Protein AF-A0A1B4XC74-F1 (afdb_monomer_lite)

pLDDT: mean 80.0, std 10.2, range [48.44, 94.31]

Radius of gyration: 22.33 Å; chains: 1; bounding box: 41×18×72 Å

Foldseek 3Di:
DVLVVLLVQLVVLLVQLVVLQVVLVCVLVVDDQWDFPQCVPDDVGDGDTDGDVVNVVSVVPDPPSNVVSVVSNVSSVVSNVCSVCVVVVVVD

Structure (mmCIF, N/CA/C/O backbone):
data_AF-A0A1B4XC74-F1
#
_entry.id   AF-A0A1B4XC74-F1
#
loop_
_atom_site.group_PDB
_atom_site.id
_atom_site.type_symbol
_atom_site.label_atom_id
_atom_site.label_alt_id
_atom_site.label_comp_id
_atom_site.label_asym_id
_atom_site.label_entity_id
_atom_site.label_seq_id
_atom_site.pdbx_PDB_ins_code
_atom_site.Cartn_x
_atom_site.Cartn_y
_atom_site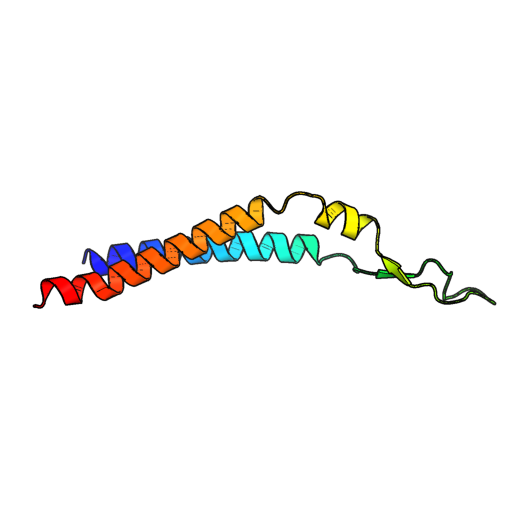.Cartn_z
_atom_site.occupancy
_atom_site.B_iso_or_equiv
_atom_site.auth_seq_id
_atom_site.auth_comp_id
_atom_site.auth_asym_id
_atom_site.auth_atom_id
_atom_site.pdbx_PDB_model_num
ATOM 1 N N . MET A 1 1 ? 19.127 0.129 -20.496 1.00 74.31 1 MET A N 1
ATOM 2 C CA . MET A 1 1 ? 18.750 1.360 -19.760 1.00 74.31 1 MET A CA 1
ATOM 3 C C . MET A 1 1 ? 17.241 1.514 -19.587 1.00 74.31 1 MET A C 1
ATOM 5 O O . MET A 1 1 ? 16.812 1.633 -18.452 1.00 74.31 1 MET A O 1
ATOM 9 N N . ILE A 1 2 ? 16.424 1.459 -20.649 1.00 80.81 2 ILE A N 1
ATOM 10 C CA . ILE A 1 2 ? 14.954 1.629 -20.549 1.00 80.81 2 ILE A CA 1
ATOM 11 C C . ILE A 1 2 ? 14.292 0.606 -19.607 1.00 80.81 2 ILE A C 1
ATOM 13 O O . ILE A 1 2 ? 13.511 0.994 -18.747 1.00 80.81 2 ILE A O 1
ATOM 17 N N . SER A 1 3 ? 14.668 -0.675 -19.695 1.00 81.12 3 SER A N 1
ATOM 18 C CA . SER A 1 3 ? 14.182 -1.730 -18.786 1.00 81.12 3 SER A CA 1
ATOM 19 C C . SER A 1 3 ? 14.449 -1.405 -17.306 1.00 81.12 3 SER A C 1
ATOM 21 O O . SER A 1 3 ? 13.527 -1.468 -16.500 1.00 81.12 3 SER A O 1
ATOM 23 N N . GLN A 1 4 ? 15.659 -0.942 -16.966 1.00 82.94 4 GLN A N 1
ATOM 24 C CA . GLN A 1 4 ? 16.002 -0.540 -15.596 1.00 82.94 4 GLN A CA 1
ATOM 25 C C . GLN A 1 4 ? 15.139 0.631 -15.110 1.00 82.94 4 GLN A C 1
ATOM 27 O O . GLN A 1 4 ? 14.617 0.577 -14.002 1.00 82.94 4 GLN A O 1
ATOM 32 N N . ILE A 1 5 ? 14.920 1.646 -15.954 1.00 86.56 5 ILE A N 1
ATOM 33 C CA . ILE A 1 5 ? 14.055 2.790 -15.622 1.00 86.56 5 ILE A CA 1
ATOM 34 C C . ILE A 1 5 ? 12.628 2.315 -15.322 1.00 86.56 5 ILE A C 1
ATOM 36 O O . ILE A 1 5 ? 12.062 2.688 -14.297 1.00 86.56 5 ILE A O 1
ATOM 40 N N . ILE A 1 6 ? 12.070 1.451 -16.175 1.00 85.94 6 ILE A N 1
ATOM 41 C CA . ILE A 1 6 ? 10.723 0.893 -16.000 1.00 85.94 6 ILE A CA 1
ATOM 42 C C . ILE A 1 6 ? 10.634 0.103 -14.685 1.00 85.94 6 ILE A C 1
ATOM 44 O O . ILE A 1 6 ? 9.699 0.311 -13.912 1.00 85.94 6 ILE A O 1
ATOM 48 N N . THR A 1 7 ? 11.625 -0.742 -14.383 1.00 86.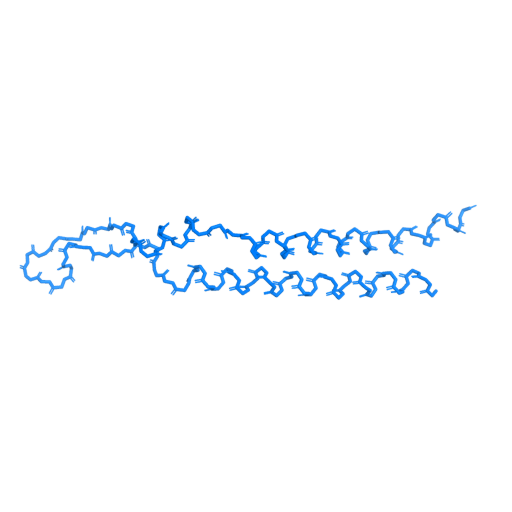44 7 THR A N 1
ATOM 49 C CA . THR A 1 7 ? 11.647 -1.504 -13.124 1.00 86.44 7 THR A CA 1
ATOM 50 C C . THR A 1 7 ? 11.789 -0.610 -11.892 1.00 86.44 7 THR A C 1
ATOM 52 O O . THR A 1 7 ? 11.120 -0.852 -10.892 1.00 86.44 7 THR A O 1
ATOM 55 N N . THR A 1 8 ? 12.599 0.453 -11.951 1.00 89.44 8 THR A N 1
ATOM 56 C CA . THR A 1 8 ? 12.768 1.394 -10.833 1.00 89.44 8 THR A CA 1
ATOM 57 C C . THR A 1 8 ? 11.493 2.192 -10.573 1.00 89.44 8 THR A C 1
ATOM 59 O O . THR A 1 8 ? 11.108 2.364 -9.418 1.00 89.44 8 THR A O 1
ATOM 62 N N . ILE A 1 9 ? 10.803 2.639 -11.628 1.00 89.75 9 ILE A N 1
ATOM 63 C CA . ILE A 1 9 ? 9.501 3.310 -11.502 1.00 89.75 9 ILE A CA 1
ATOM 64 C C . ILE A 1 9 ? 8.460 2.343 -10.924 1.00 89.75 9 ILE A C 1
ATOM 66 O O . ILE A 1 9 ? 7.713 2.725 -10.024 1.00 89.75 9 ILE A O 1
ATOM 70 N N . GLY A 1 10 ? 8.444 1.087 -11.382 1.00 88.75 10 GLY A N 1
ATOM 71 C CA . GLY A 1 10 ? 7.571 0.050 -10.832 1.00 88.75 10 GLY A CA 1
ATOM 72 C C . GLY A 1 10 ? 7.816 -0.194 -9.340 1.00 88.75 10 GLY A C 1
ATOM 73 O O . GLY A 1 10 ? 6.871 -0.237 -8.561 1.00 88.75 10 GLY A O 1
ATOM 74 N N . LEU A 1 11 ? 9.078 -0.260 -8.910 1.00 91.00 11 LEU A N 1
ATOM 75 C CA . LEU A 1 11 ? 9.440 -0.400 -7.496 1.00 91.00 11 LEU A CA 1
ATOM 76 C C . LEU A 1 11 ? 8.995 0.803 -6.652 1.00 91.00 11 LEU A C 1
ATOM 78 O O . LEU A 1 11 ? 8.466 0.627 -5.557 1.00 91.00 11 LEU A O 1
ATOM 82 N N . ALA A 1 12 ? 9.172 2.027 -7.153 1.00 92.12 12 ALA A N 1
ATOM 83 C CA . ALA A 1 12 ? 8.700 3.224 -6.458 1.00 92.12 12 ALA A CA 1
ATOM 84 C C . ALA A 1 12 ? 7.166 3.225 -6.303 1.00 92.12 12 ALA A C 1
ATOM 86 O O . ALA A 1 12 ? 6.651 3.572 -5.239 1.00 92.12 12 ALA A O 1
ATOM 87 N N . CYS A 1 13 ? 6.448 2.787 -7.341 1.00 92.25 13 CYS A N 1
ATOM 88 C CA . CYS A 1 13 ? 4.997 2.609 -7.333 1.00 92.25 13 CYS A CA 1
ATOM 89 C C . CYS A 1 13 ? 4.558 1.607 -6.251 1.00 92.25 13 CYS A C 1
ATOM 91 O O . CYS A 1 13 ? 3.654 1.907 -5.469 1.00 92.25 13 CYS A O 1
ATOM 93 N N . ASP A 1 14 ? 5.255 0.473 -6.144 1.00 91.56 14 ASP A N 1
ATOM 94 C CA . ASP A 1 14 ? 4.974 -0.546 -5.129 1.00 91.56 14 ASP A CA 1
ATOM 95 C C . ASP A 1 14 ? 5.226 -0.044 -3.707 1.00 91.56 14 ASP A C 1
ATOM 97 O O . ASP A 1 14 ? 4.398 -0.265 -2.825 1.00 91.56 14 ASP A O 1
ATOM 101 N N . ILE A 1 15 ? 6.329 0.676 -3.472 1.00 92.88 15 ILE A N 1
ATOM 102 C CA . ILE A 1 15 ? 6.640 1.246 -2.152 1.00 92.88 15 ILE A CA 1
ATOM 103 C C . ILE A 1 15 ? 5.527 2.203 -1.710 1.00 92.88 15 ILE A C 1
ATOM 105 O O . ILE A 1 15 ? 5.037 2.111 -0.584 1.00 92.88 15 ILE A O 1
ATOM 109 N N . VAL A 1 16 ? 5.086 3.101 -2.596 1.00 93.25 16 VAL A N 1
ATOM 110 C CA . VAL A 1 16 ? 4.000 4.045 -2.291 1.00 93.25 16 VAL A CA 1
ATOM 111 C C . VAL A 1 16 ? 2.682 3.305 -2.054 1.00 93.25 16 VAL A C 1
ATOM 113 O O . VAL A 1 16 ? 1.985 3.593 -1.078 1.00 93.25 16 VAL A O 1
ATOM 116 N N . GLY A 1 17 ? 2.352 2.325 -2.898 1.00 91.00 17 GLY A N 1
ATOM 117 C CA . GLY A 1 17 ? 1.152 1.505 -2.743 1.00 91.00 17 GLY A CA 1
ATOM 118 C C . GLY A 1 17 ? 1.130 0.740 -1.417 1.00 91.00 17 GLY A C 1
ATOM 119 O O . GLY A 1 17 ? 0.128 0.781 -0.699 1.00 91.00 17 GLY A O 1
ATOM 120 N N . ALA A 1 18 ? 2.254 0.127 -1.037 1.00 92.50 18 ALA A N 1
ATOM 121 C CA . ALA A 1 18 ? 2.411 -0.589 0.225 1.00 92.50 18 ALA A CA 1
ATOM 122 C C . ALA A 1 18 ? 2.236 0.334 1.437 1.00 92.50 18 ALA A C 1
ATOM 124 O O . ALA A 1 18 ? 1.540 -0.032 2.381 1.00 92.50 18 ALA A O 1
ATOM 125 N N . LEU A 1 19 ? 2.805 1.545 1.405 1.00 92.75 19 LEU A N 1
ATOM 126 C CA . LEU A 1 19 ? 2.652 2.523 2.488 1.00 92.75 19 LEU A CA 1
ATOM 127 C C . LEU A 1 19 ? 1.197 2.982 2.652 1.00 92.75 19 LEU A C 1
ATOM 129 O O . LEU A 1 19 ? 0.715 3.092 3.780 1.00 92.75 19 LEU A O 1
ATOM 133 N N . LEU A 1 20 ? 0.480 3.214 1.548 1.00 89.44 20 LEU A N 1
ATOM 134 C CA . LEU A 1 20 ? -0.938 3.588 1.583 1.00 89.44 20 LEU A CA 1
ATOM 135 C C . LEU A 1 20 ? -1.809 2.470 2.167 1.00 89.44 20 LEU A C 1
ATOM 137 O O . LEU A 1 20 ? -2.666 2.740 3.010 1.00 89.44 20 LEU A O 1
ATOM 141 N N . VAL A 1 21 ? -1.571 1.220 1.757 1.00 90.12 21 VAL A N 1
ATOM 142 C CA . VAL A 1 21 ? -2.281 0.055 2.305 1.00 90.12 21 VAL A CA 1
ATOM 143 C C . VAL A 1 21 ? -1.941 -0.137 3.783 1.00 90.12 21 VAL A C 1
ATOM 145 O O . VAL A 1 21 ? -2.850 -0.271 4.598 1.00 90.12 21 VAL A O 1
ATOM 148 N N . ALA A 1 22 ? -0.660 -0.097 4.155 1.00 89.12 22 ALA A N 1
ATOM 149 C CA . ALA A 1 22 ? -0.218 -0.294 5.534 1.00 89.12 22 ALA A CA 1
ATOM 150 C C . ALA A 1 22 ? -0.795 0.763 6.484 1.00 89.12 22 ALA A C 1
ATOM 152 O O . ALA A 1 22 ? -1.264 0.420 7.567 1.00 89.12 22 ALA A O 1
ATOM 153 N N . ASN A 1 23 ? -0.813 2.033 6.074 1.00 88.31 23 ASN A N 1
ATOM 154 C CA . ASN A 1 23 ? -1.383 3.109 6.880 1.00 88.31 23 ASN A CA 1
ATOM 155 C C . ASN A 1 23 ? -2.888 2.902 7.123 1.00 88.31 23 ASN A C 1
ATOM 157 O O . ASN A 1 23 ? -3.363 3.073 8.244 1.00 88.31 23 ASN A O 1
ATOM 161 N N . GLU A 1 24 ? -3.636 2.481 6.099 1.00 85.50 24 GLU A N 1
ATOM 162 C CA . GLU A 1 24 ? -5.063 2.189 6.256 1.00 85.50 24 GLU A CA 1
ATOM 163 C C . GLU A 1 24 ? -5.296 0.979 7.175 1.00 85.50 24 GLU A C 1
ATOM 165 O O . GLU A 1 24 ? -6.143 1.040 8.063 1.00 85.50 24 GLU A O 1
ATOM 170 N N . VAL A 1 25 ? -4.512 -0.094 7.025 1.00 84.25 25 VAL A N 1
ATOM 171 C CA . VAL A 1 25 ? -4.601 -1.287 7.884 1.00 84.25 25 VAL A CA 1
ATOM 172 C C . VAL A 1 25 ? -4.319 -0.920 9.342 1.00 84.25 25 VAL A C 1
ATOM 174 O O . VAL A 1 25 ? -5.131 -1.215 10.216 1.00 84.25 25 VAL A O 1
ATOM 177 N N . VAL A 1 26 ? -3.224 -0.207 9.620 1.00 85.12 26 VAL A N 1
ATOM 178 C CA . VAL A 1 26 ? -2.893 0.238 10.985 1.00 85.12 26 VAL A CA 1
ATOM 179 C C . VAL A 1 26 ? -3.999 1.124 11.557 1.00 85.12 26 VAL A C 1
ATOM 181 O O . VAL A 1 26 ? -4.314 1.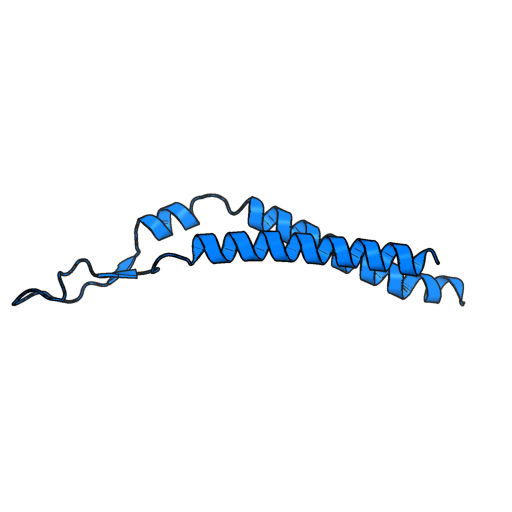024 12.739 1.00 85.12 26 VAL A O 1
ATOM 184 N N . ARG A 1 27 ? -4.624 1.969 10.732 1.00 79.25 27 ARG A N 1
ATOM 185 C CA . ARG A 1 27 ? -5.726 2.831 11.163 1.00 79.25 27 ARG A CA 1
ATOM 186 C C . ARG A 1 27 ? -6.996 2.048 11.506 1.00 79.25 27 ARG A C 1
ATOM 188 O O . ARG A 1 27 ? -7.640 2.388 12.494 1.00 79.25 27 ARG A O 1
ATOM 195 N N . VAL A 1 28 ? -7.350 1.029 10.722 1.00 73.69 28 VAL A N 1
ATOM 196 C CA . VAL A 1 28 ? -8.560 0.208 10.930 1.00 73.69 28 VAL A CA 1
ATOM 197 C C . VAL A 1 28 ? -8.403 -0.730 12.129 1.00 73.69 28 VAL A C 1
ATOM 199 O O . VAL A 1 28 ? -9.322 -0.849 12.934 1.00 73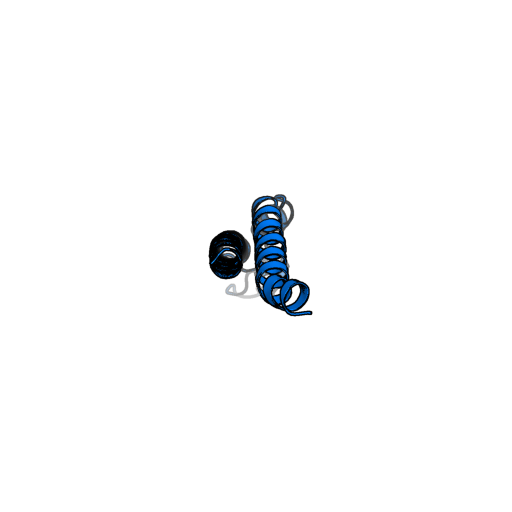.69 28 VAL A O 1
ATOM 202 N N . PHE A 1 29 ? -7.232 -1.347 12.297 1.00 73.94 29 PHE A N 1
ATOM 203 C CA . PHE A 1 29 ? -6.978 -2.334 13.355 1.00 73.94 29 PHE A CA 1
ATOM 204 C C . PHE A 1 29 ? -6.376 -1.739 14.638 1.0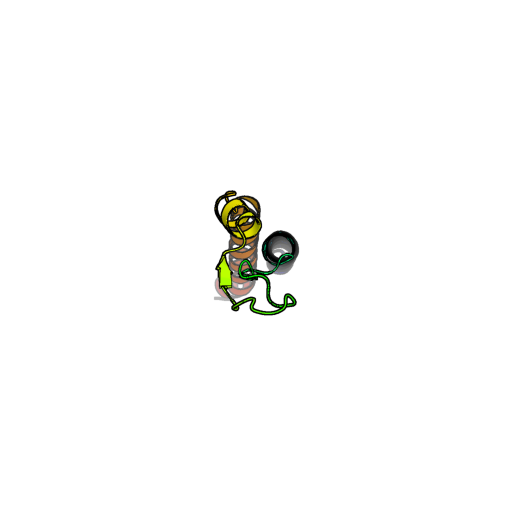0 73.94 29 PHE A C 1
ATOM 206 O O . PHE A 1 29 ? -5.886 -2.475 15.492 1.00 73.94 29 PHE A O 1
ATOM 213 N N . ARG A 1 30 ? -6.394 -0.409 14.797 1.00 73.62 30 ARG A N 1
ATOM 214 C CA . ARG A 1 30 ? -5.901 0.248 16.018 1.00 73.62 30 ARG A CA 1
ATOM 215 C C . ARG A 1 30 ? -6.796 -0.014 17.230 1.00 73.62 30 ARG A C 1
ATOM 217 O O . ARG A 1 30 ? -6.307 0.013 18.357 1.00 73.62 30 ARG A O 1
ATOM 224 N N . GLU A 1 31 ? -8.090 -0.222 17.007 1.00 72.88 31 GLU A N 1
ATOM 225 C CA . GLU A 1 31 ? -9.055 -0.482 18.071 1.00 72.88 31 GLU A CA 1
ATOM 226 C C . GLU A 1 31 ? -9.407 -1.970 18.177 1.00 72.88 31 GLU A C 1
ATOM 228 O O . GLU A 1 31 ? -9.398 -2.680 17.169 1.00 72.88 31 GLU A O 1
ATOM 233 N N . PRO A 1 32 ? -9.741 -2.456 19.387 1.00 72.50 32 PRO A N 1
ATOM 234 C CA . PRO A 1 32 ? -10.207 -3.821 19.568 1.00 72.50 32 PRO A CA 1
ATOM 235 C C . PRO A 1 32 ? -11.498 -4.051 18.776 1.00 72.50 32 PRO A C 1
ATOM 237 O O . PRO A 1 32 ? -12.444 -3.263 18.848 1.00 72.50 32 PRO A O 1
ATOM 240 N N . THR A 1 33 ? -11.533 -5.158 18.037 1.00 76.75 33 THR A N 1
ATOM 241 C CA . THR A 1 33 ? -12.678 -5.614 17.233 1.00 76.75 33 THR A CA 1
ATOM 242 C C . THR A 1 33 ? -13.890 -5.971 18.090 1.00 76.75 33 THR A C 1
ATOM 244 O O . THR A 1 33 ? -15.032 -5.795 17.667 1.00 76.75 33 THR A O 1
ATOM 247 N N . THR A 1 34 ? -13.652 -6.428 19.318 1.00 77.69 34 THR A N 1
ATOM 248 C CA . THR A 1 34 ? -14.683 -6.797 20.292 1.00 77.69 34 THR A CA 1
ATOM 249 C C . THR A 1 34 ? -14.457 -6.080 21.613 1.00 77.69 34 THR A C 1
ATOM 251 O O . THR A 1 34 ? -13.340 -6.069 22.131 1.00 77.69 34 THR A O 1
ATOM 254 N N . ILE A 1 35 ? -15.529 -5.529 22.172 1.00 80.06 35 ILE A N 1
ATOM 255 C CA . ILE A 1 35 ? -15.571 -4.947 23.514 1.00 80.06 35 ILE A CA 1
ATOM 256 C C . ILE A 1 35 ? -16.501 -5.777 24.398 1.00 80.06 35 ILE A C 1
ATOM 258 O O . ILE A 1 35 ? -17.499 -6.327 23.923 1.00 80.06 35 ILE A O 1
ATOM 262 N N . ASP A 1 36 ? -16.175 -5.866 25.684 1.00 79.44 36 ASP A N 1
ATOM 263 C CA . ASP A 1 36 ? -17.088 -6.434 26.670 1.00 79.44 36 ASP A CA 1
ATOM 264 C C . ASP A 1 36 ? -18.086 -5.370 27.127 1.00 79.44 36 ASP A C 1
ATOM 266 O O . ASP A 1 36 ? -17.695 -4.311 27.620 1.00 79.44 36 ASP A O 1
ATOM 270 N N . THR A 1 37 ? -19.374 -5.658 26.973 1.00 78.50 37 THR A N 1
ATOM 271 C CA . THR A 1 37 ? -20.463 -4.805 27.473 1.00 78.50 37 THR A CA 1
ATOM 272 C C . THR A 1 37 ? -21.117 -5.364 28.730 1.00 78.50 37 THR A C 1
ATOM 274 O O . THR A 1 37 ? -21.915 -4.676 29.363 1.00 78.50 37 THR A O 1
ATOM 277 N N . GLY A 1 38 ? -20.754 -6.580 29.141 1.00 70.19 38 GLY A N 1
ATOM 278 C CA . GLY A 1 38 ? -21.367 -7.276 30.268 1.00 70.19 38 GLY A CA 1
ATOM 279 C C . GLY A 1 38 ? -20.774 -6.938 31.645 1.00 70.19 38 GLY A C 1
ATOM 280 O O . GLY A 1 38 ? -21.154 -7.525 32.661 1.00 70.19 38 GLY A O 1
ATOM 281 N N . GLY A 1 39 ? -19.874 -5.952 31.702 1.00 70.31 39 GLY A N 1
ATOM 282 C CA . GLY A 1 39 ? -19.318 -5.441 32.952 1.00 70.31 39 GLY A CA 1
ATOM 283 C C . GLY A 1 39 ? -18.367 -6.421 33.636 1.00 70.31 39 GLY A C 1
ATOM 284 O O . GLY A 1 39 ? -18.364 -6.490 34.870 1.00 70.31 39 GLY A O 1
ATOM 285 N N . SER A 1 40 ? -17.564 -7.180 32.876 1.00 64.19 40 SER A N 1
ATOM 286 C CA . SER A 1 40 ? -16.490 -7.994 33.455 1.00 64.19 40 SER A CA 1
ATOM 287 C C . SER A 1 40 ? -15.583 -7.098 34.310 1.00 64.19 40 SER A C 1
ATOM 289 O O . SER A 1 40 ? -14.970 -6.142 33.844 1.00 64.19 40 SER A O 1
ATOM 291 N N . GLY A 1 41 ? -15.607 -7.335 35.623 1.00 64.00 41 GLY A N 1
ATOM 292 C CA . GLY A 1 41 ? -14.987 -6.465 36.629 1.00 64.00 41 GLY A CA 1
ATOM 293 C C . GLY A 1 41 ? -15.936 -6.004 37.741 1.00 64.00 41 GLY A C 1
ATOM 294 O O . GLY A 1 41 ? -15.458 -5.560 38.781 1.00 64.00 41 GLY A O 1
ATOM 295 N N . HIS A 1 42 ? -17.256 -6.151 37.576 1.00 70.25 42 HIS A N 1
ATOM 296 C CA . HIS A 1 42 ? -18.246 -5.908 38.636 1.00 70.25 42 HIS A CA 1
ATOM 297 C C . HIS A 1 42 ? -18.687 -7.210 39.321 1.00 70.25 42 HIS A C 1
ATOM 299 O O . HIS A 1 42 ? -18.732 -8.276 38.705 1.00 70.25 42 HIS A O 1
ATOM 305 N N . PHE A 1 43 ? -19.045 -7.124 40.608 1.00 57.47 43 PHE A N 1
ATOM 306 C CA . PHE A 1 43 ? -19.575 -8.262 41.366 1.00 57.47 43 PHE A CA 1
ATOM 307 C C . PHE A 1 43 ? -20.907 -8.722 40.745 1.00 57.47 43 PHE A C 1
ATOM 309 O O . PHE A 1 43 ? -21.892 -7.989 40.779 1.00 57.47 43 PHE A O 1
ATOM 316 N N . GLY A 1 44 ? -20.918 -9.919 40.148 1.00 73.06 44 GLY A N 1
ATOM 317 C CA . GLY A 1 44 ? -22.076 -10.467 39.426 1.00 73.06 44 GLY A CA 1
ATOM 318 C C . GLY A 1 44 ? -22.171 -10.098 37.937 1.00 73.06 44 GLY A C 1
ATOM 319 O O . GLY A 1 44 ? -23.159 -10.460 37.304 1.00 73.06 44 GLY A O 1
ATOM 320 N N . GLY A 1 45 ? -21.174 -9.411 37.365 1.00 69.94 45 GLY A N 1
ATOM 321 C CA . GLY A 1 45 ? -21.111 -9.145 35.923 1.00 69.94 45 GLY A CA 1
ATOM 322 C C . GLY A 1 45 ? -20.794 -10.410 35.115 1.00 69.94 45 GLY A C 1
ATOM 323 O O . GLY A 1 45 ? -19.948 -11.212 35.515 1.00 69.94 45 GLY A O 1
ATOM 324 N N . ALA A 1 46 ? -21.462 -10.593 33.976 1.00 73.12 46 ALA A N 1
ATOM 325 C CA . ALA A 1 46 ? -21.222 -11.698 33.046 1.00 73.12 46 ALA A CA 1
ATOM 326 C C . ALA A 1 46 ? -20.486 -11.172 31.814 1.00 73.12 46 ALA A C 1
ATOM 328 O O . ALA A 1 46 ? -20.829 -10.111 31.323 1.00 73.12 46 ALA A O 1
ATOM 329 N N . PHE A 1 47 ? -19.511 -11.901 31.274 1.00 79.94 47 PHE A N 1
ATOM 330 C CA . PHE A 1 47 ? -18.831 -11.481 30.045 1.00 79.94 47 PHE A CA 1
ATOM 331 C C . PHE A 1 47 ? -19.791 -11.544 28.845 1.00 79.94 47 PHE A C 1
ATOM 333 O O . PHE A 1 47 ? -20.333 -12.609 28.541 1.00 79.94 47 PHE A O 1
ATOM 340 N N . GLN A 1 48 ? -19.989 -10.417 28.158 1.00 81.44 48 GLN A N 1
ATOM 341 C CA . GLN A 1 48 ? -20.781 -10.325 26.931 1.00 81.44 48 GLN A CA 1
ATOM 342 C C . GLN A 1 48 ? -19.944 -9.668 25.825 1.00 81.44 48 GLN A C 1
ATOM 344 O O . GLN A 1 48 ? -19.873 -8.438 25.742 1.00 81.44 48 GLN A O 1
ATOM 349 N N . PRO A 1 49 ? -19.302 -10.472 24.957 1.00 79.44 49 PRO A N 1
ATOM 350 C CA . PRO A 1 49 ? -18.537 -9.942 23.844 1.00 79.44 49 PRO A CA 1
ATOM 351 C C . PRO A 1 49 ? -19.495 -9.353 22.809 1.00 79.44 49 PRO A C 1
ATOM 353 O O . PRO A 1 49 ? -20.361 -10.035 22.264 1.00 79.44 49 PRO A O 1
ATOM 356 N N . THR A 1 50 ? -19.305 -8.076 22.516 1.00 82.06 50 THR A N 1
ATOM 357 C CA . THR A 1 50 ? -20.041 -7.345 21.482 1.00 82.06 50 THR A CA 1
ATOM 358 C C . THR A 1 50 ? -19.055 -6.743 20.495 1.00 82.06 50 THR A C 1
ATOM 360 O O . THR A 1 50 ? -17.938 -6.375 20.864 1.00 82.06 50 THR A O 1
ATOM 363 N N . ILE A 1 51 ? -19.442 -6.669 19.220 1.00 78.75 51 ILE A N 1
ATOM 364 C CA . ILE A 1 51 ? -18.623 -6.008 18.199 1.00 78.75 51 ILE A CA 1
ATOM 365 C C . ILE A 1 51 ? -18.487 -4.541 18.595 1.00 78.75 51 ILE A C 1
ATOM 367 O O . ILE A 1 51 ? -19.478 -3.898 18.943 1.00 78.75 51 ILE A O 1
ATOM 371 N N . ASN A 1 52 ? -17.262 -4.020 18.560 1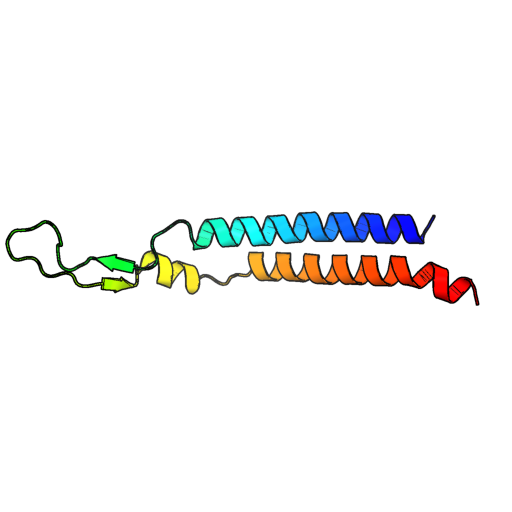.00 78.00 52 ASN A N 1
ATOM 372 C CA . ASN A 1 52 ? -17.028 -2.615 18.851 1.00 78.00 52 ASN A CA 1
ATOM 373 C C . ASN A 1 52 ? -17.764 -1.761 17.798 1.00 78.00 52 ASN A C 1
ATOM 375 O O . ASN A 1 52 ? -17.415 -1.832 16.615 1.00 78.00 52 ASN A O 1
ATOM 379 N N . PRO A 1 53 ? -18.758 -0.937 18.180 1.00 77.56 53 PRO A N 1
ATOM 380 C CA . PRO A 1 53 ? -19.490 -0.111 17.223 1.00 77.56 53 PRO A CA 1
ATOM 381 C C . PRO A 1 53 ? -18.564 0.876 16.494 1.00 77.56 53 PRO A C 1
ATOM 383 O O . PRO A 1 53 ? -18.835 1.245 15.352 1.00 77.56 53 PRO A O 1
ATOM 386 N N . THR A 1 54 ? -17.437 1.261 17.101 1.00 75.06 54 THR A N 1
ATOM 387 C CA . THR A 1 54 ? -16.404 2.097 16.474 1.00 75.06 54 THR A CA 1
ATOM 388 C C . THR A 1 54 ? -15.671 1.356 15.355 1.00 75.06 54 THR A C 1
ATOM 390 O O . THR A 1 54 ? -15.366 1.959 14.322 1.00 75.06 54 THR A O 1
ATOM 393 N N . PHE A 1 55 ? -15.439 0.049 15.528 1.00 73.19 55 PHE A N 1
ATOM 394 C CA . PHE A 1 55 ? -14.879 -0.824 14.496 1.00 73.19 55 PHE A CA 1
ATOM 395 C C . PHE A 1 55 ? -15.881 -1.011 13.351 1.00 73.19 55 PHE A C 1
ATOM 397 O O . PHE A 1 55 ? -15.533 -0.776 12.198 1.00 73.19 55 PHE A O 1
ATOM 404 N N . GLU A 1 56 ? -17.149 -1.303 13.657 1.00 74.19 56 GLU A N 1
ATOM 405 C CA . GLU A 1 56 ? -18.197 -1.496 12.643 1.00 74.19 56 GLU A CA 1
ATOM 406 C C . GLU A 1 56 ? -18.440 -0.222 11.805 1.00 74.19 56 GLU A C 1
ATOM 408 O O . GLU A 1 56 ? -18.636 -0.270 10.587 1.00 74.19 56 GLU A O 1
ATOM 413 N N . GLN A 1 57 ? -18.379 0.956 12.436 1.00 73.94 57 GLN A N 1
ATOM 414 C CA . GLN A 1 57 ? -18.449 2.240 11.733 1.00 73.94 57 GLN A CA 1
ATOM 415 C C . GLN A 1 57 ? -17.207 2.517 10.875 1.00 73.94 57 GLN A C 1
ATOM 417 O O . GLN A 1 57 ? -17.330 3.150 9.822 1.00 73.94 57 GLN A O 1
ATOM 422 N N . HIS A 1 58 ? -16.021 2.066 11.297 1.00 70.00 58 HIS A N 1
ATOM 423 C CA . HIS A 1 58 ? -14.797 2.175 10.499 1.00 70.00 58 HIS A CA 1
ATOM 424 C C . HIS A 1 58 ? -14.780 1.207 9.319 1.00 70.00 58 HIS A C 1
ATOM 426 O O . HIS A 1 58 ? -14.372 1.605 8.235 1.00 70.00 58 HIS A O 1
ATOM 432 N N . GLU A 1 59 ? -15.284 -0.011 9.488 1.00 69.94 59 GLU A N 1
ATOM 433 C CA . GLU A 1 59 ? -15.411 -0.994 8.411 1.00 69.94 59 GLU A CA 1
ATOM 434 C C . GLU A 1 59 ? -16.417 -0.522 7.342 1.00 69.94 59 GLU A C 1
ATOM 436 O O . GLU A 1 59 ? -16.211 -0.684 6.138 1.00 69.94 59 GLU A O 1
ATOM 441 N N . LYS A 1 60 ? -17.477 0.183 7.765 1.00 68.94 60 LYS A N 1
ATOM 442 C CA . LYS A 1 60 ? -18.429 0.851 6.859 1.00 68.94 60 LYS A CA 1
ATOM 443 C C . LYS A 1 60 ? -17.844 2.083 6.160 1.00 68.94 60 LYS A C 1
ATOM 445 O O . LYS A 1 60 ? -18.327 2.460 5.084 1.00 68.94 60 LYS A O 1
ATOM 450 N N . LYS A 1 61 ? -16.812 2.731 6.717 1.00 67.94 61 LYS A N 1
ATOM 451 C CA . LYS A 1 61 ? -16.108 3.825 6.030 1.00 67.94 61 LYS A CA 1
ATOM 452 C C . LYS A 1 61 ? -15.284 3.227 4.894 1.00 67.94 61 LYS A C 1
ATOM 454 O O . LYS A 1 61 ? -14.254 2.605 5.102 1.00 67.94 61 LYS A O 1
ATOM 459 N N . LYS A 1 62 ? -15.775 3.435 3.666 1.00 62.09 62 LYS A N 1
ATOM 460 C CA . LYS A 1 62 ? -15.178 2.977 2.402 1.00 62.09 62 LYS A CA 1
ATOM 461 C C . LYS A 1 62 ? -13.643 3.012 2.446 1.00 62.09 62 LYS A C 1
ATOM 463 O O . LYS A 1 62 ? -13.074 4.101 2.461 1.00 62.09 62 LYS A O 1
ATOM 468 N N . HIS A 1 63 ? -13.018 1.837 2.324 1.00 75.38 63 HIS A N 1
ATOM 469 C CA . HIS A 1 63 ? -11.576 1.598 2.140 1.00 75.38 63 HIS A CA 1
ATOM 470 C C . HIS A 1 63 ? -11.022 2.174 0.819 1.00 75.38 63 HIS A C 1
ATOM 472 O O . HIS A 1 63 ? -10.401 1.480 0.013 1.00 75.38 63 HIS A O 1
ATOM 478 N N . HIS A 1 64 ? -11.311 3.438 0.525 1.00 80.81 64 HIS A N 1
ATOM 479 C CA . HIS A 1 64 ? -10.962 4.080 -0.737 1.00 80.81 64 HIS A CA 1
ATOM 480 C C . HIS A 1 64 ? -9.444 4.235 -0.861 1.00 80.81 64 HIS A C 1
ATOM 482 O O . HIS A 1 64 ? -8.888 3.965 -1.920 1.00 80.81 64 HIS A O 1
ATOM 488 N N . ILE A 1 65 ? -8.774 4.583 0.243 1.00 80.94 65 ILE A N 1
ATOM 489 C CA . ILE A 1 65 ? -7.314 4.708 0.306 1.00 80.94 65 ILE A CA 1
ATOM 490 C C . ILE A 1 65 ? -6.652 3.339 0.117 1.00 80.94 65 ILE A C 1
ATOM 492 O O . ILE A 1 65 ? -5.722 3.227 -0.677 1.00 80.94 65 ILE A O 1
ATOM 496 N N . MET A 1 66 ? -7.185 2.282 0.744 1.00 84.56 66 MET A N 1
ATOM 497 C CA . MET A 1 66 ? -6.702 0.910 0.531 1.00 84.56 66 MET A CA 1
ATOM 498 C C . MET A 1 66 ? -6.822 0.485 -0.933 1.00 84.56 66 MET A C 1
ATOM 500 O O . MET A 1 66 ? -5.885 -0.079 -1.488 1.00 84.56 66 MET A O 1
ATOM 504 N N . LYS A 1 67 ? -7.962 0.777 -1.576 1.00 87.12 67 LYS A N 1
ATOM 505 C CA . LYS A 1 67 ? -8.170 0.473 -2.998 1.00 87.12 67 LYS A CA 1
ATOM 506 C C . LYS A 1 67 ? -7.174 1.216 -3.881 1.00 87.12 67 LYS A C 1
ATOM 508 O O . LYS A 1 67 ? -6.630 0.612 -4.796 1.00 87.12 67 LYS A O 1
ATOM 513 N N . ILE A 1 68 ? -6.910 2.491 -3.596 1.00 88.56 68 ILE A N 1
ATOM 514 C CA . ILE A 1 68 ? -5.900 3.271 -4.321 1.00 88.56 68 ILE A CA 1
ATOM 515 C C . ILE A 1 68 ? -4.515 2.643 -4.132 1.00 88.56 68 ILE A C 1
ATOM 517 O O . ILE A 1 68 ? -3.836 2.381 -5.119 1.00 88.56 68 ILE A O 1
ATOM 521 N N . GLY A 1 69 ? -4.121 2.327 -2.895 1.00 89.50 69 GLY A N 1
ATOM 522 C CA . GLY A 1 69 ? -2.841 1.670 -2.617 1.00 89.50 69 GLY A CA 1
ATOM 523 C C . GLY A 1 69 ? -2.693 0.321 -3.331 1.00 89.50 69 GLY A C 1
ATOM 524 O O . GLY A 1 69 ? -1.643 0.040 -3.905 1.00 89.50 69 GLY A O 1
ATOM 525 N N . LEU A 1 70 ? -3.769 -0.470 -3.397 1.00 92.25 70 LEU A N 1
ATOM 526 C CA . LEU A 1 70 ? -3.801 -1.729 -4.143 1.00 92.25 70 LEU A CA 1
ATOM 527 C C . LEU A 1 70 ? -3.614 -1.518 -5.652 1.00 92.25 70 LEU A C 1
ATOM 529 O O . LEU A 1 70 ? -2.897 -2.281 -6.290 1.00 92.25 70 LEU A O 1
ATOM 533 N N . VAL A 1 71 ? -4.222 -0.478 -6.231 1.00 93.19 71 VAL A N 1
ATOM 534 C CA . VAL A 1 71 ? -4.024 -0.140 -7.650 1.00 93.19 71 VAL A CA 1
ATOM 535 C C . VAL A 1 71 ? -2.564 0.224 -7.923 1.00 93.19 71 VAL A C 1
ATOM 537 O O . VAL A 1 71 ? -2.005 -0.257 -8.905 1.00 93.19 71 VAL A O 1
ATOM 540 N N . PHE A 1 72 ? -1.925 1.006 -7.046 1.00 91.44 72 PHE A N 1
ATOM 541 C CA . PHE A 1 72 ? -0.493 1.309 -7.155 1.00 91.44 72 PHE A CA 1
ATOM 542 C C . PHE A 1 72 ? 0.366 0.037 -7.113 1.00 91.44 72 PHE A C 1
ATOM 544 O O . PHE A 1 72 ? 1.238 -0.123 -7.960 1.00 91.44 72 PHE A O 1
ATOM 551 N N . LEU A 1 73 ? 0.078 -0.902 -6.208 1.00 92.56 73 LEU A N 1
ATOM 552 C CA . LEU A 1 73 ? 0.789 -2.187 -6.140 1.00 92.56 73 LEU A CA 1
ATOM 553 C C . LEU A 1 73 ? 0.618 -3.030 -7.413 1.00 92.56 73 LEU A C 1
ATOM 555 O O . LEU A 1 73 ? 1.566 -3.620 -7.918 1.00 92.56 73 LEU A O 1
ATOM 559 N N . ILE A 1 74 ? -0.594 -3.085 -7.968 1.00 94.31 74 ILE A N 1
ATOM 560 C CA . ILE A 1 74 ? -0.836 -3.831 -9.211 1.00 94.31 74 ILE A CA 1
ATOM 561 C C . ILE A 1 74 ? -0.061 -3.195 -10.369 1.00 94.31 74 ILE A C 1
ATOM 563 O O . ILE A 1 74 ? 0.574 -3.900 -11.151 1.00 94.31 74 ILE A O 1
ATOM 567 N N . LEU A 1 75 ? -0.089 -1.865 -10.482 1.00 92.50 75 LEU A N 1
ATOM 568 C CA . LEU A 1 75 ? 0.624 -1.154 -11.541 1.00 92.50 75 LEU A CA 1
ATOM 569 C C . LEU A 1 75 ? 2.145 -1.293 -11.410 1.00 92.50 75 LEU A C 1
ATOM 571 O O . LEU A 1 75 ? 2.814 -1.490 -12.424 1.00 92.50 75 LEU A O 1
ATOM 575 N N . GLY A 1 76 ? 2.687 -1.224 -10.193 1.00 90.31 76 GLY A N 1
ATOM 576 C CA . GLY A 1 76 ? 4.118 -1.385 -9.943 1.00 90.31 76 GLY A CA 1
ATOM 577 C C . GLY A 1 76 ? 4.605 -2.794 -10.273 1.00 90.31 76 GLY A C 1
ATOM 578 O O . GLY A 1 76 ? 5.580 -2.941 -11.018 1.00 90.31 76 GLY A O 1
ATOM 579 N N . PHE A 1 77 ? 3.846 -3.815 -9.869 1.00 90.56 77 PHE A N 1
ATOM 580 C CA . PHE A 1 77 ? 4.090 -5.206 -10.245 1.00 90.56 77 PHE A CA 1
ATOM 581 C C . PHE A 1 77 ? 4.059 -5.423 -11.767 1.00 90.56 77 PHE A C 1
ATOM 583 O O . PHE A 1 77 ? 4.964 -6.045 -12.329 1.00 90.56 77 PHE A O 1
ATOM 590 N N . VAL A 1 78 ? 3.057 -4.875 -12.466 1.00 92.06 78 VAL A N 1
ATOM 591 C CA . VAL A 1 78 ? 2.960 -4.974 -13.934 1.00 92.06 78 VAL A CA 1
ATOM 592 C C . VAL A 1 78 ? 4.139 -4.272 -14.612 1.00 92.06 78 VAL A C 1
ATOM 594 O O . VAL A 1 78 ? 4.742 -4.841 -15.521 1.00 92.06 78 VAL A O 1
ATOM 597 N N . LEU A 1 79 ? 4.513 -3.071 -14.159 1.00 87.62 79 LEU A N 1
ATOM 598 C CA . LEU A 1 79 ? 5.677 -2.340 -14.669 1.00 87.62 79 LEU A CA 1
ATOM 599 C C . LEU A 1 79 ? 6.969 -3.142 -14.485 1.00 87.62 79 LEU A C 1
ATOM 601 O O . LEU A 1 79 ? 7.758 -3.242 -15.422 1.00 87.62 79 LEU A O 1
ATOM 605 N N . GLN A 1 80 ? 7.176 -3.762 -13.322 1.00 86.00 80 GLN A N 1
ATOM 606 C CA . GLN A 1 80 ? 8.334 -4.628 -13.096 1.00 86.00 80 GLN A CA 1
ATOM 607 C C . GLN A 1 80 ? 8.328 -5.852 -14.018 1.00 86.00 80 GLN A C 1
ATOM 609 O O . GLN A 1 80 ? 9.364 -6.165 -14.602 1.00 86.00 80 GLN A O 1
ATOM 614 N N . GLY A 1 81 ? 7.174 -6.500 -14.210 1.00 86.38 81 GLY A N 1
ATOM 615 C CA . GLY A 1 81 ? 7.028 -7.629 -15.133 1.00 86.38 81 GLY A CA 1
ATOM 616 C C . GLY A 1 81 ? 7.362 -7.256 -16.580 1.00 86.38 81 GLY A C 1
ATOM 617 O O . GLY A 1 81 ? 8.159 -7.933 -17.230 1.00 86.38 81 GLY A O 1
ATOM 618 N N . VAL A 1 82 ? 6.831 -6.128 -17.065 1.00 85.50 82 VAL A N 1
ATOM 619 C CA . VAL A 1 82 ? 7.151 -5.600 -18.402 1.00 85.50 82 VAL A CA 1
ATOM 620 C C . VAL A 1 82 ? 8.634 -5.262 -18.502 1.00 85.50 82 VAL A C 1
ATOM 622 O O . VAL A 1 82 ? 9.287 -5.687 -19.449 1.00 85.50 82 VAL A O 1
ATOM 625 N N . GLY A 1 83 ? 9.196 -4.551 -17.524 1.00 80.94 83 GLY A N 1
ATOM 626 C CA . GLY A 1 83 ? 10.616 -4.202 -17.505 1.00 80.94 83 GLY A CA 1
ATOM 627 C C . GLY A 1 83 ? 11.538 -5.427 -17.496 1.00 80.94 83 GLY A C 1
ATOM 628 O O . GLY A 1 83 ? 12.584 -5.395 -18.145 1.00 80.94 83 GLY A O 1
ATOM 629 N N . ALA A 1 84 ? 11.140 -6.510 -16.824 1.00 81.88 84 ALA A N 1
ATOM 630 C CA . ALA A 1 84 ? 11.884 -7.765 -16.768 1.00 81.88 84 ALA A CA 1
ATOM 631 C C . ALA A 1 84 ? 11.821 -8.560 -18.083 1.00 81.88 84 ALA A C 1
ATOM 633 O O . ALA A 1 84 ? 12.817 -9.160 -18.482 1.00 81.88 84 ALA A O 1
ATOM 634 N N . TRP A 1 85 ? 10.675 -8.562 -18.771 1.00 80.06 85 TRP A N 1
ATOM 635 C CA . TRP A 1 85 ? 10.489 -9.329 -20.011 1.00 80.06 85 TRP A CA 1
ATOM 636 C C . TRP A 1 85 ? 10.876 -8.554 -21.273 1.00 80.06 85 TRP A C 1
ATOM 638 O O . TRP A 1 85 ? 11.246 -9.163 -22.273 1.00 80.06 85 TRP A O 1
ATOM 648 N N . TRP A 1 86 ? 10.869 -7.220 -21.227 1.00 71.69 86 TRP A N 1
ATOM 649 C CA . TRP A 1 86 ? 11.301 -6.346 -22.321 1.00 71.69 86 TRP A CA 1
ATOM 650 C C . TRP A 1 86 ? 12.654 -6.739 -22.942 1.00 71.69 86 TRP A C 1
ATOM 652 O O . TRP A 1 86 ? 12.715 -6.882 -24.159 1.00 71.69 86 TRP A O 1
ATOM 662 N N . PRO A 1 87 ? 13.744 -6.961 -22.181 1.00 67.69 87 PRO A N 1
ATOM 663 C CA . PRO A 1 87 ? 15.019 -7.363 -22.776 1.00 67.69 87 PRO A CA 1
ATOM 664 C C . PRO A 1 87 ? 14.984 -8.741 -23.455 1.00 67.69 87 PRO A C 1
ATOM 666 O O . PRO A 1 87 ? 15.778 -8.963 -24.361 1.00 67.69 87 PRO A O 1
ATOM 669 N N . ILE A 1 88 ? 14.075 -9.643 -23.068 1.00 62.66 88 ILE A N 1
ATOM 670 C CA . ILE A 1 88 ? 13.956 -10.986 -23.662 1.00 62.66 88 ILE A CA 1
ATOM 671 C C . ILE A 1 88 ? 13.345 -10.896 -25.066 1.00 62.66 88 ILE A C 1
ATOM 673 O O . ILE A 1 88 ? 13.852 -11.523 -25.988 1.00 62.66 88 ILE A O 1
ATOM 677 N N . PHE A 1 89 ? 12.315 -10.063 -25.254 1.00 60.00 89 PHE A N 1
ATOM 678 C CA . PHE A 1 89 ? 11.659 -9.873 -26.556 1.00 60.00 89 PHE A CA 1
ATOM 679 C C . PHE A 1 89 ? 12.542 -9.202 -27.617 1.00 60.00 89 PHE A C 1
ATOM 681 O O . PHE A 1 89 ? 12.298 -9.382 -28.803 1.00 60.00 89 PHE A O 1
ATOM 688 N N . TYR A 1 90 ? 13.545 -8.423 -27.206 1.00 58.69 90 TYR A N 1
ATOM 689 C CA . TYR A 1 90 ? 14.488 -7.766 -28.123 1.00 58.69 90 TYR A CA 1
ATOM 690 C C . TYR A 1 90 ? 15.800 -8.546 -28.312 1.00 58.69 90 TYR A C 1
ATOM 692 O O . TYR A 1 90 ? 16.669 -8.093 -29.055 1.00 58.69 90 TYR A O 1
ATOM 700 N N . ALA A 1 91 ? 15.970 -9.678 -27.621 1.00 55.94 91 ALA A N 1
ATOM 701 C CA . ALA A 1 91 ? 17.148 -10.541 -27.725 1.00 55.94 91 ALA A CA 1
ATOM 702 C C . ALA A 1 91 ? 16.935 -11.769 -28.635 1.00 55.94 91 ALA A C 1
ATOM 704 O O . ALA A 1 91 ? 17.884 -12.519 -28.861 1.00 55.94 91 ALA A O 1
ATOM 705 N N . THR A 1 92 ? 15.716 -11.965 -29.147 1.00 48.44 92 THR A N 1
ATOM 706 C CA . THR A 1 92 ? 15.342 -12.935 -30.195 1.00 48.44 92 THR A CA 1
ATOM 707 C C . THR A 1 92 ? 15.130 -12.230 -31.521 1.00 48.44 92 THR A C 1
ATOM 709 O O . THR A 1 92 ? 15.589 -12.768 -32.550 1.00 48.44 92 THR A O 1
#

Sequence (92 aa):
MISQIITTIGLACDIVGALLVANEVVRVFREPTTIDTGGSGHFGGAFQPTINPTFEQHEKKKHHIMKIGLVFLILGFVLQGVGAWWPIFYAT

Secondary structure (DSSP, 8-state):
-HHHHHHHHHHHHHHHHHHHHHHHHHHHTTS-SEEE-S-TTSTT----EEE-HHHHHHHHS--HHHHHHHHHHHHHHHHHHHHHHHHHHT--

Organism: NCBI:txid1620215